Protein AF-N2AAS0-F1 (afdb_monomer_lite)

Organism: NCBI:txid1235802

Foldseek 3Di:
DVVVVVVVVVVVVVVVVQLVVLLVLLVLLVVLVVVCVVVPDDPVVSLVSLVVQLVVCVVVDVDQRDSVSSVLSVLSNVLLVVLADPVLSCCCPPVVDPVSVVVCVVPPSAQDGPLLSSVLSVDPDPVVSVVLRVCCNVVVDDSVRSVVCVVVPVVVVVVVVVVVVVVVVVVVVVVVPDD

Secondary structure (DSSP, 8-state):
-HHHHHHHHHHHHHHHHHHHHHHHHHHHHHHHHHHHHHTTT-HHHHHHHHHHHHHHHHHH-SSS--HHHHHHHHHHHHHHGGGS-HHHHHHHHTT--THHHHHHHHS-S--S-HHHHHHHTT---HHHHHHHHHHHHHTT--HHHHHHHHHTTHHHHHHHHHHHHHHHHHHHHHHS---

pLDDT: mean 83.21, std 13.21, range [41.19, 97.06]

Structure (mmCIF, N/CA/C/O backbone):
data_AF-N2AAS0-F1
#
_entry.id   AF-N2AAS0-F1
#
loop_
_atom_site.group_PDB
_atom_site.id
_atom_site.type_symbol
_atom_site.label_atom_id
_atom_site.label_alt_id
_atom_site.label_comp_id
_atom_site.label_asym_id
_atom_site.label_entity_id
_atom_site.label_seq_id
_atom_site.pdbx_PDB_ins_code
_atom_site.Cartn_x
_atom_site.Cartn_y
_atom_site.Cartn_z
_atom_site.occupancy
_atom_site.B_iso_or_equiv
_atom_site.auth_seq_id
_atom_site.auth_comp_id
_atom_site.auth_asym_id
_atom_site.auth_atom_id
_atom_site.pdbx_PDB_model_num
ATOM 1 N N . MET A 1 1 ? 31.624 -15.783 -3.028 1.00 86.06 1 MET A N 1
ATOM 2 C CA . MET A 1 1 ? 30.665 -16.619 -2.272 1.00 86.06 1 MET A CA 1
ATOM 3 C C . MET A 1 1 ? 30.030 -15.842 -1.117 1.00 86.06 1 MET A C 1
ATOM 5 O O . MET A 1 1 ? 28.835 -15.614 -1.185 1.00 86.06 1 MET A O 1
ATOM 9 N N . LEU A 1 2 ? 30.796 -15.328 -0.140 1.00 92.56 2 LEU A N 1
ATOM 10 C CA . LEU A 1 2 ? 30.246 -14.576 1.007 1.00 92.56 2 LEU A CA 1
ATOM 11 C C . LEU A 1 2 ? 29.433 -13.322 0.625 1.00 92.56 2 LEU A C 1
ATOM 13 O O . LEU A 1 2 ? 28.338 -13.143 1.137 1.00 92.56 2 LEU A O 1
ATOM 17 N N . ILE A 1 3 ? 29.922 -12.487 -0.304 1.00 92.69 3 ILE A N 1
ATOM 18 C CA . ILE A 1 3 ? 29.198 -11.275 -0.745 1.00 92.69 3 ILE A CA 1
ATOM 19 C C . ILE A 1 3 ? 27.824 -11.626 -1.330 1.00 92.69 3 ILE A C 1
ATOM 21 O O . ILE A 1 3 ? 26.844 -10.986 -0.983 1.00 92.69 3 ILE A O 1
ATOM 25 N N . ILE A 1 4 ? 27.747 -12.673 -2.158 1.00 92.44 4 ILE A N 1
ATOM 26 C CA . ILE A 1 4 ? 26.489 -13.129 -2.771 1.00 92.44 4 ILE A CA 1
ATOM 27 C C . ILE A 1 4 ? 25.496 -13.550 -1.683 1.00 92.44 4 ILE A C 1
ATOM 29 O O . ILE A 1 4 ? 24.356 -13.102 -1.695 1.00 92.44 4 ILE A O 1
ATOM 33 N N . VAL A 1 5 ? 25.950 -14.340 -0.704 1.00 92.31 5 VAL A N 1
ATOM 34 C CA . VAL A 1 5 ? 25.116 -14.769 0.429 1.00 92.31 5 VAL A CA 1
ATOM 35 C C . VAL A 1 5 ? 24.638 -13.568 1.250 1.00 92.31 5 VAL A C 1
ATOM 37 O O . VAL A 1 5 ? 23.459 -13.475 1.566 1.00 92.31 5 VAL A O 1
ATOM 40 N N . LEU A 1 6 ? 25.517 -12.611 1.564 1.00 93.69 6 LEU A N 1
ATOM 41 C CA . LEU A 1 6 ? 25.137 -11.413 2.322 1.00 93.69 6 LEU A CA 1
ATOM 42 C C . LEU A 1 6 ? 24.144 -10.526 1.559 1.00 93.69 6 LEU A C 1
ATOM 44 O O . LEU A 1 6 ? 23.224 -9.976 2.164 1.00 93.69 6 LEU A O 1
ATOM 48 N N . THR A 1 7 ? 24.314 -10.387 0.244 1.00 90.25 7 THR A N 1
ATOM 49 C CA . THR A 1 7 ? 23.365 -9.667 -0.611 1.00 90.25 7 THR A CA 1
ATOM 50 C C . THR A 1 7 ? 22.002 -10.352 -0.605 1.00 90.25 7 THR A C 1
ATOM 52 O O . THR A 1 7 ? 20.994 -9.670 -0.436 1.00 90.25 7 THR A O 1
ATOM 55 N N . GLU A 1 8 ? 21.968 -11.680 -0.707 1.00 89.81 8 GLU A N 1
ATOM 56 C CA . GLU A 1 8 ? 20.726 -12.453 -0.693 1.00 89.81 8 GLU A CA 1
ATOM 57 C C . GLU A 1 8 ? 19.986 -12.329 0.644 1.00 89.81 8 GLU A C 1
ATOM 59 O O . GLU A 1 8 ? 18.816 -11.953 0.682 1.00 89.81 8 GLU A O 1
ATOM 64 N N . LEU A 1 9 ? 20.689 -12.519 1.764 1.00 89.75 9 LEU A N 1
ATOM 65 C CA . LEU A 1 9 ? 20.107 -12.376 3.103 1.00 89.75 9 LEU A CA 1
ATOM 66 C C . LEU A 1 9 ? 19.547 -10.968 3.343 1.00 89.75 9 LEU A C 1
ATOM 68 O O . LEU A 1 9 ? 18.486 -10.798 3.952 1.00 89.75 9 LEU A O 1
ATOM 72 N N . ARG A 1 10 ? 20.235 -9.940 2.832 1.00 89.69 10 ARG A N 1
ATOM 73 C CA . ARG A 1 10 ? 19.757 -8.558 2.904 1.00 89.69 10 ARG A CA 1
ATOM 74 C C . ARG A 1 10 ? 18.488 -8.359 2.077 1.00 89.69 10 ARG A C 1
ATOM 76 O O . ARG A 1 10 ? 17.578 -7.681 2.549 1.00 89.69 10 ARG A O 1
ATOM 83 N N . ASN A 1 11 ? 18.414 -8.941 0.882 1.00 86.38 11 ASN A N 1
ATOM 84 C CA . ASN A 1 11 ? 17.233 -8.854 0.024 1.00 86.38 11 ASN A CA 1
ATOM 85 C C . ASN A 1 11 ? 16.019 -9.528 0.670 1.00 86.38 11 ASN A C 1
ATOM 87 O O . ASN A 1 11 ? 14.966 -8.897 0.759 1.00 86.38 11 ASN A O 1
ATOM 91 N N . ILE A 1 12 ? 16.189 -10.741 1.205 1.00 86.06 12 ILE A N 1
ATOM 92 C CA . ILE A 1 12 ? 15.140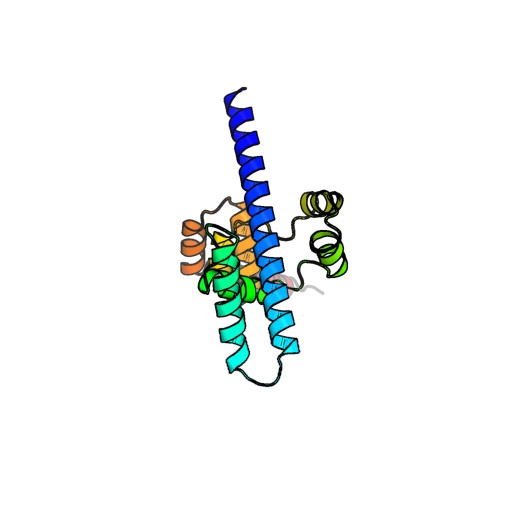 -11.469 1.937 1.00 86.06 12 ILE A CA 1
ATOM 93 C C . ILE A 1 12 ? 14.630 -10.630 3.113 1.00 86.06 12 ILE A C 1
ATOM 95 O O . ILE A 1 12 ? 13.427 -10.431 3.268 1.00 86.06 12 ILE A O 1
ATOM 99 N N . THR A 1 13 ? 15.543 -10.059 3.905 1.00 86.44 13 THR A N 1
ATOM 100 C CA . THR A 1 13 ? 15.177 -9.199 5.043 1.00 86.44 13 THR A CA 1
ATOM 101 C C . THR A 1 13 ? 14.343 -7.999 4.592 1.00 86.44 13 THR A C 1
ATOM 103 O O . THR A 1 13 ? 13.318 -7.683 5.194 1.00 86.44 13 THR A O 1
ATOM 106 N N . VAL A 1 14 ? 14.751 -7.330 3.510 1.00 86.56 14 VAL A N 1
ATOM 107 C CA . VAL A 1 14 ? 14.021 -6.179 2.961 1.00 86.56 14 VAL A CA 1
ATOM 108 C C . VAL A 1 14 ? 12.630 -6.584 2.465 1.00 86.56 14 VAL A C 1
ATOM 110 O O . VAL A 1 14 ? 11.668 -5.855 2.708 1.00 86.56 14 VAL A O 1
ATOM 113 N N . GLN A 1 15 ? 12.496 -7.729 1.796 1.00 84.31 15 GLN A N 1
ATOM 114 C CA . GLN A 1 15 ? 11.208 -8.232 1.309 1.00 84.31 15 GLN A CA 1
ATOM 115 C C . GLN A 1 15 ? 10.244 -8.541 2.457 1.00 84.31 15 GLN A C 1
ATOM 117 O O . GLN A 1 15 ? 9.107 -8.071 2.432 1.00 84.31 15 GLN A O 1
ATOM 122 N N . GLN A 1 16 ? 10.716 -9.237 3.492 1.00 83.88 16 GLN A N 1
ATOM 123 C CA . GLN A 1 16 ? 9.914 -9.576 4.670 1.00 83.88 16 GLN A CA 1
ATOM 124 C C . GLN A 1 16 ? 9.432 -8.321 5.409 1.00 83.88 16 GLN A C 1
ATOM 126 O O . GLN A 1 16 ? 8.247 -8.179 5.711 1.00 83.88 16 GLN A O 1
ATOM 131 N N . VAL A 1 17 ? 10.323 -7.346 5.617 1.00 86.44 17 VAL A N 1
ATOM 132 C CA . VAL A 1 17 ? 9.956 -6.060 6.232 1.00 86.44 17 VAL A CA 1
ATOM 133 C C . VAL A 1 17 ? 8.911 -5.320 5.392 1.00 86.44 17 VAL A C 1
ATOM 135 O O . VAL A 1 17 ? 7.928 -4.822 5.943 1.00 86.44 17 VAL A O 1
ATOM 138 N N . ASN A 1 18 ? 9.084 -5.271 4.067 1.00 88.62 18 ASN A N 1
ATOM 139 C CA . ASN A 1 18 ? 8.118 -4.632 3.171 1.00 88.62 18 ASN A CA 1
ATOM 140 C C . ASN A 1 18 ? 6.746 -5.315 3.237 1.00 88.62 18 ASN A C 1
ATOM 142 O O . ASN A 1 18 ? 5.727 -4.631 3.311 1.00 88.62 18 ASN A O 1
ATOM 146 N N . MET A 1 19 ? 6.711 -6.646 3.237 1.00 87.12 19 MET A N 1
ATOM 147 C CA . MET A 1 19 ? 5.474 -7.416 3.315 1.00 87.12 19 MET A CA 1
ATOM 148 C C . MET A 1 19 ? 4.735 -7.161 4.632 1.00 87.12 19 MET A C 1
ATOM 150 O O . MET A 1 19 ? 3.555 -6.807 4.614 1.00 87.12 19 MET A O 1
ATOM 154 N N . ILE A 1 20 ? 5.430 -7.253 5.770 1.00 86.56 20 ILE A N 1
ATOM 155 C CA . ILE A 1 20 ? 4.855 -6.962 7.092 1.00 86.56 20 ILE A CA 1
ATOM 156 C C . ILE A 1 20 ? 4.313 -5.531 7.137 1.00 86.56 20 ILE A C 1
ATOM 158 O O . ILE A 1 20 ? 3.214 -5.294 7.644 1.00 86.56 20 ILE A O 1
ATOM 162 N N . GLN A 1 21 ? 5.044 -4.573 6.566 1.00 88.75 21 GLN A N 1
ATOM 163 C CA . GLN A 1 21 ? 4.605 -3.184 6.491 1.00 88.75 21 GLN A CA 1
ATOM 164 C C . GLN A 1 21 ? 3.302 -3.036 5.688 1.00 88.75 21 GLN A C 1
ATOM 166 O O . GLN A 1 21 ? 2.389 -2.332 6.123 1.00 88.75 21 GLN A O 1
ATOM 171 N N . LEU A 1 22 ? 3.185 -3.710 4.544 1.00 92.50 22 LEU A N 1
ATOM 172 C CA . LEU A 1 22 ? 1.990 -3.666 3.696 1.00 92.50 22 LEU A CA 1
ATOM 173 C C . LEU A 1 22 ? 0.780 -4.295 4.381 1.00 92.50 22 LEU A C 1
ATOM 175 O O . LEU A 1 22 ? -0.291 -3.689 4.398 1.00 92.50 22 LEU A O 1
ATOM 179 N N . LEU A 1 23 ? 0.963 -5.458 5.007 1.00 89.88 23 LEU A N 1
ATOM 180 C CA . LEU A 1 23 ? -0.083 -6.121 5.787 1.00 89.88 23 LEU A CA 1
ATOM 181 C C . LEU A 1 23 ? -0.527 -5.262 6.976 1.00 89.88 23 LEU A C 1
ATOM 183 O O . LEU A 1 23 ? -1.720 -5.157 7.250 1.00 89.88 23 LEU A O 1
ATOM 187 N N . THR A 1 24 ? 0.412 -4.578 7.635 1.00 89.19 24 THR A N 1
ATOM 188 C CA . THR A 1 24 ? 0.110 -3.643 8.727 1.00 89.19 24 THR A CA 1
ATOM 189 C C . THR A 1 24 ? -0.771 -2.494 8.240 1.00 89.19 24 THR A C 1
ATOM 191 O O . THR A 1 24 ? -1.815 -2.219 8.833 1.00 89.19 24 THR A O 1
ATOM 194 N N . TYR A 1 25 ? -0.403 -1.832 7.138 1.00 92.69 25 TYR A N 1
ATOM 195 C CA . TYR A 1 25 ? -1.219 -0.745 6.589 1.00 92.69 25 TYR A CA 1
ATOM 196 C C . TYR A 1 25 ? -2.570 -1.230 6.060 1.00 92.69 25 TYR A C 1
ATOM 198 O O . TYR A 1 25 ? -3.565 -0.523 6.220 1.00 92.69 25 TYR A O 1
ATOM 206 N N . TYR A 1 26 ? -2.636 -2.434 5.492 1.00 93.69 26 TYR A N 1
ATOM 207 C CA . TYR A 1 26 ? -3.895 -3.058 5.095 1.00 93.69 26 TYR A CA 1
ATOM 208 C C . TYR A 1 26 ? -4.822 -3.273 6.299 1.00 93.69 26 TYR A C 1
ATOM 210 O O . TYR A 1 26 ? -5.973 -2.836 6.278 1.00 93.69 26 TYR A O 1
ATOM 218 N N . ALA A 1 27 ? -4.303 -3.863 7.381 1.00 91.00 27 ALA A N 1
ATOM 219 C CA . ALA A 1 27 ? -5.053 -4.129 8.606 1.00 91.00 27 ALA A CA 1
ATOM 220 C C . ALA A 1 27 ? -5.568 -2.847 9.272 1.00 91.00 27 ALA A C 1
ATOM 222 O O . ALA A 1 27 ? -6.736 -2.760 9.652 1.00 91.00 27 ALA A O 1
ATOM 223 N N . ILE A 1 28 ? -4.715 -1.825 9.362 1.00 90.88 28 ILE A N 1
ATOM 224 C CA . ILE A 1 28 ? -5.093 -0.508 9.885 1.00 90.88 28 ILE A CA 1
ATOM 225 C C . ILE A 1 28 ? -6.187 0.115 9.019 1.00 90.88 28 ILE A C 1
ATOM 227 O O . ILE A 1 28 ? -7.166 0.645 9.542 1.00 90.88 28 ILE A O 1
ATOM 231 N N . GLY A 1 29 ? -6.041 0.048 7.695 1.00 93.25 29 GLY A N 1
ATOM 232 C CA . GLY A 1 29 ? -7.037 0.559 6.764 1.00 93.25 29 GLY A CA 1
ATOM 233 C C . GLY A 1 29 ? -8.397 -0.115 6.935 1.00 93.25 29 GLY A C 1
ATOM 234 O O . GLY A 1 29 ? -9.402 0.594 7.019 1.00 93.25 29 GLY A O 1
ATOM 235 N N . LYS A 1 30 ? -8.419 -1.449 7.067 1.00 92.56 30 LYS A N 1
ATOM 236 C CA . LYS A 1 30 ? -9.632 -2.232 7.350 1.00 92.56 30 LYS A CA 1
ATOM 237 C C . LYS A 1 30 ? -10.305 -1.757 8.633 1.00 92.56 30 LYS A C 1
ATOM 239 O O . LYS A 1 30 ? -11.462 -1.344 8.595 1.00 92.56 30 LYS A O 1
ATOM 244 N N . TRP A 1 31 ? -9.552 -1.706 9.732 1.00 90.19 31 TRP A N 1
ATOM 245 C CA . TRP A 1 31 ? -10.060 -1.259 11.031 1.00 90.19 31 TRP A CA 1
ATOM 246 C C . TRP A 1 31 ? -10.663 0.151 10.969 1.00 90.19 31 TRP A C 1
ATOM 248 O O . TRP A 1 31 ? -11.760 0.382 11.476 1.00 90.19 31 TRP A O 1
ATOM 258 N N . ILE A 1 32 ? -9.989 1.098 10.301 1.00 90.12 32 ILE A N 1
ATOM 259 C CA . ILE A 1 32 ? -10.496 2.471 10.146 1.00 90.12 32 ILE A CA 1
ATOM 260 C C . ILE A 1 32 ? -11.841 2.469 9.410 1.00 90.12 32 ILE A C 1
ATOM 262 O O . ILE A 1 32 ? -12.760 3.173 9.828 1.00 90.12 32 ILE A O 1
ATOM 266 N N . VAL A 1 33 ? -11.959 1.713 8.316 1.00 90.88 33 VAL A N 1
ATOM 267 C CA . VAL A 1 33 ? -13.192 1.654 7.517 1.00 90.88 33 VAL A CA 1
ATOM 268 C C . VAL A 1 33 ? -14.337 1.039 8.316 1.00 90.88 33 VAL A C 1
ATOM 270 O O . VAL A 1 33 ? -15.420 1.620 8.349 1.00 90.88 33 VAL A O 1
ATOM 273 N N . GLU A 1 34 ? -14.095 -0.059 9.026 1.00 88.31 34 GLU A N 1
ATOM 274 C CA . GLU A 1 34 ? -15.109 -0.724 9.853 1.00 88.31 34 GLU A CA 1
ATOM 275 C C . GLU A 1 34 ? -15.610 0.169 10.993 1.00 88.31 34 GLU A C 1
ATOM 277 O O . GLU A 1 34 ? -16.814 0.278 11.231 1.00 88.31 34 GLU A O 1
ATOM 282 N N . VAL A 1 35 ? -14.701 0.858 11.689 1.00 86.25 35 VAL A N 1
ATOM 283 C CA . VAL A 1 35 ? -15.057 1.793 12.769 1.00 86.25 35 VAL A CA 1
ATOM 284 C C . VAL A 1 35 ? -15.864 2.972 12.226 1.00 86.25 35 VAL A C 1
ATOM 286 O O . VAL A 1 35 ? -16.808 3.426 12.873 1.00 86.25 35 VAL A O 1
ATOM 289 N N . GLN A 1 36 ? -15.522 3.469 11.034 1.00 85.81 36 GLN A N 1
ATOM 290 C CA . GLN A 1 36 ? -16.262 4.548 10.378 1.00 85.81 36 GLN A CA 1
ATOM 291 C C . GLN A 1 36 ? -17.670 4.113 9.952 1.00 85.81 36 GLN A C 1
ATOM 293 O O . GLN A 1 36 ? -18.607 4.883 10.154 1.00 85.81 36 GLN A O 1
ATOM 298 N N . GLN A 1 37 ? -17.826 2.899 9.418 1.00 81.50 37 GLN A N 1
ATOM 299 C CA . GLN A 1 37 ? -19.122 2.336 9.018 1.00 81.50 37 GLN A CA 1
ATOM 300 C C . GLN A 1 37 ? -20.041 2.098 10.222 1.00 81.50 37 GLN A C 1
ATOM 302 O O . GLN A 1 37 ? -21.206 2.469 10.193 1.00 81.50 37 GLN A O 1
ATOM 307 N N . ARG A 1 38 ? -19.518 1.587 11.344 1.00 75.69 38 ARG A N 1
ATOM 308 C CA . ARG A 1 38 ? -20.304 1.432 12.586 1.00 75.69 38 ARG A CA 1
ATOM 309 C C . ARG A 1 38 ? -20.764 2.769 13.187 1.00 75.69 38 ARG A C 1
ATOM 311 O O . ARG A 1 38 ? -21.711 2.800 13.964 1.00 75.69 38 ARG A O 1
ATOM 318 N N . GLY A 1 39 ? -20.093 3.872 12.848 1.00 67.12 39 GLY A N 1
ATOM 319 C CA . GLY A 1 39 ? -20.399 5.232 13.309 1.00 67.12 39 GLY A CA 1
ATOM 320 C C . GLY A 1 39 ? -21.284 6.052 12.360 1.00 67.12 39 GLY A C 1
ATOM 321 O O . GLY A 1 39 ? -21.260 7.281 12.449 1.00 67.12 39 GLY A O 1
ATOM 322 N N . GLU A 1 40 ? -22.022 5.391 11.462 1.00 52.28 40 GLU A N 1
ATOM 323 C CA . GLU A 1 40 ? -22.636 5.841 10.193 1.00 52.28 40 GLU A CA 1
ATOM 324 C C . GLU A 1 40 ? -23.441 7.163 10.142 1.00 52.28 40 GLU A C 1
ATOM 326 O O . GLU A 1 40 ? -23.912 7.547 9.077 1.00 52.28 40 GLU A O 1
ATOM 331 N N . SER A 1 41 ? -23.594 7.933 11.223 1.00 50.84 41 SER A N 1
ATOM 332 C CA . SER A 1 41 ? -24.511 9.084 11.235 1.00 50.84 41 SER A CA 1
ATOM 333 C C . SER A 1 41 ? -23.870 10.470 11.047 1.00 50.84 41 SER A C 1
ATOM 335 O O . SER A 1 41 ? -24.597 11.441 10.839 1.00 50.84 41 SER A O 1
ATOM 337 N N . ARG A 1 42 ? -22.537 10.654 11.108 1.00 52.34 42 ARG A N 1
ATOM 338 C CA . ARG A 1 42 ? -21.931 12.002 10.939 1.00 52.34 42 ARG A CA 1
ATOM 339 C C . ARG A 1 42 ? -20.548 11.958 10.288 1.00 52.34 42 ARG A C 1
ATOM 341 O O . ARG A 1 42 ? -19.599 11.467 10.890 1.00 52.34 42 ARG A O 1
ATOM 348 N N . ALA A 1 43 ? -20.382 12.630 9.143 1.00 52.12 43 ALA A N 1
ATOM 349 C CA . ALA A 1 43 ? -19.088 12.879 8.479 1.00 52.12 43 ALA A CA 1
ATOM 350 C C . ALA A 1 43 ? -18.001 13.480 9.408 1.00 52.12 43 ALA A C 1
ATOM 352 O O . ALA A 1 43 ? -16.805 13.371 9.146 1.00 52.12 43 ALA A O 1
ATOM 353 N N . ARG A 1 44 ? -18.410 14.056 10.548 1.00 52.88 44 ARG A N 1
ATOM 354 C CA . ARG A 1 44 ? -17.539 14.555 11.622 1.00 52.88 44 ARG A CA 1
ATOM 355 C C . ARG A 1 44 ? -16.766 13.451 12.363 1.00 52.88 44 ARG A C 1
ATOM 357 O O . ARG A 1 44 ? -15.746 13.752 12.974 1.00 52.88 44 ARG A O 1
ATOM 364 N N . TYR A 1 45 ? -17.230 12.200 12.328 1.00 61.12 45 TYR A N 1
ATOM 365 C CA . TYR A 1 45 ? -16.601 11.087 13.045 1.00 61.12 45 TYR A CA 1
ATOM 366 C C . TYR A 1 45 ? -15.393 10.523 12.287 1.00 61.12 45 TYR A C 1
ATOM 368 O O . TYR A 1 45 ? -14.391 10.188 12.905 1.00 61.12 45 TYR A O 1
ATOM 376 N N . GLY A 1 46 ? -15.419 10.506 10.949 1.00 62.19 46 GLY A N 1
ATOM 377 C CA . GLY A 1 46 ? -14.334 9.929 10.147 1.00 62.19 46 GLY A CA 1
ATOM 378 C C . GLY A 1 46 ? -12.980 10.623 10.330 1.00 62.19 46 GLY A C 1
ATOM 379 O O . GLY A 1 46 ? -11.962 9.948 10.498 1.00 62.19 46 GLY A O 1
ATOM 380 N N . SER A 1 47 ? -12.971 11.959 10.373 1.00 65.94 47 SER A N 1
ATOM 381 C CA . SER A 1 47 ? -11.768 12.749 10.672 1.00 65.94 47 SER A CA 1
ATOM 382 C C . SER A 1 47 ? -11.336 12.623 12.136 1.00 65.94 47 SER A C 1
ATOM 384 O O . SER A 1 47 ? -10.141 12.595 12.421 1.00 65.94 47 SER A O 1
ATOM 386 N N . GLN A 1 48 ? -12.286 12.469 13.064 1.00 81.12 48 GLN A N 1
ATOM 387 C CA . GLN A 1 48 ? -11.984 12.235 14.477 1.00 81.12 48 GLN A CA 1
ATOM 388 C C . GLN A 1 48 ? -11.389 10.847 14.737 1.00 81.12 48 GLN A C 1
ATOM 390 O O . GLN A 1 48 ? -10.488 10.749 15.562 1.00 81.12 48 GLN A O 1
ATOM 395 N N . VAL A 1 49 ? -11.835 9.795 14.040 1.00 84.88 49 VAL A N 1
ATOM 396 C CA . VAL A 1 49 ? -11.294 8.429 14.183 1.00 84.88 49 VAL A CA 1
ATOM 397 C C . VAL A 1 49 ? -9.815 8.401 13.815 1.00 84.88 49 VAL A C 1
ATOM 399 O O . VAL A 1 49 ? -9.004 7.918 14.597 1.00 84.88 49 VAL A O 1
ATOM 402 N N . ILE A 1 50 ? -9.449 8.977 12.667 1.00 86.56 50 ILE A N 1
ATOM 403 C CA . ILE A 1 50 ? -8.049 9.025 12.223 1.00 86.56 50 ILE A CA 1
ATOM 404 C C . ILE A 1 50 ? -7.195 9.845 13.193 1.00 86.56 50 ILE A C 1
ATOM 406 O O . ILE A 1 50 ? -6.101 9.416 13.556 1.00 86.56 50 ILE A O 1
ATOM 410 N N . LYS A 1 51 ? -7.699 11.000 13.641 1.00 87.38 51 LYS A N 1
ATOM 411 C CA . LYS A 1 51 ? -6.984 11.850 14.595 1.00 87.38 51 LYS A CA 1
ATOM 412 C C . LYS A 1 51 ? -6.737 11.134 15.926 1.00 87.38 51 LYS A C 1
ATOM 414 O O . LYS A 1 51 ? -5.594 11.068 16.368 1.00 87.38 51 LYS A O 1
ATOM 419 N N . ARG A 1 52 ? -7.780 10.545 16.524 1.00 86.56 52 ARG A N 1
ATOM 420 C CA . ARG A 1 52 ? -7.675 9.784 17.781 1.00 86.56 52 ARG A CA 1
ATOM 421 C C . ARG A 1 52 ? -6.736 8.591 17.635 1.00 86.56 52 ARG A C 1
ATOM 423 O O . ARG A 1 52 ? -5.851 8.429 18.464 1.00 86.56 52 ARG A O 1
ATOM 430 N N . LEU A 1 53 ? -6.862 7.823 16.550 1.00 86.56 53 LEU A N 1
ATOM 431 C CA . LEU A 1 53 ? -5.978 6.687 16.285 1.00 86.56 53 LEU A CA 1
ATOM 432 C C . LEU A 1 53 ? -4.514 7.132 16.157 1.00 86.56 53 LEU A C 1
ATOM 434 O O . LEU A 1 53 ? -3.632 6.497 16.725 1.00 86.56 53 LEU A O 1
ATOM 438 N N . SER A 1 54 ? -4.240 8.242 15.464 1.00 88.19 54 SER A N 1
ATOM 439 C CA . SER A 1 54 ? -2.888 8.814 15.384 1.00 88.19 54 SER A CA 1
ATOM 440 C C . SER A 1 54 ? -2.369 9.215 16.769 1.00 88.19 54 SER A C 1
ATOM 442 O O . SER A 1 54 ? -1.211 8.961 17.089 1.00 88.19 54 SER A O 1
ATOM 444 N N . GLU A 1 55 ? -3.191 9.862 17.598 1.00 87.25 55 GLU A N 1
ATOM 445 C CA . GLU A 1 55 ? -2.817 10.249 18.966 1.00 87.25 55 GLU A CA 1
ATOM 446 C C . GLU A 1 55 ? -2.542 9.030 19.862 1.00 87.25 55 GLU A C 1
ATOM 448 O O . GLU A 1 55 ? -1.574 9.042 20.620 1.00 87.25 55 GLU A O 1
ATOM 453 N N . GLU A 1 56 ? -3.342 7.969 19.759 1.00 85.62 56 GLU A N 1
ATOM 454 C CA . GLU A 1 56 ? -3.146 6.711 20.490 1.00 85.62 56 GLU A CA 1
ATOM 455 C C . GLU A 1 56 ? -1.899 5.960 20.018 1.00 85.62 56 GLU A C 1
ATOM 457 O O . GLU A 1 56 ? -1.076 5.543 20.832 1.00 85.62 56 GLU A O 1
ATOM 462 N N . MET A 1 57 ? -1.705 5.836 18.705 1.00 84.81 57 MET A N 1
ATOM 463 C CA . MET A 1 57 ? -0.536 5.160 18.148 1.00 84.81 57 MET A CA 1
ATOM 464 C C . MET A 1 57 ? 0.757 5.894 18.488 1.00 84.81 57 MET A C 1
ATOM 466 O O . MET A 1 57 ? 1.734 5.241 18.823 1.00 84.81 57 MET A O 1
ATOM 470 N N . LYS A 1 58 ? 0.768 7.232 18.500 1.00 84.00 58 LYS A N 1
ATOM 471 C CA . LYS A 1 58 ? 1.938 8.016 18.934 1.00 84.00 58 LYS A CA 1
ATOM 472 C C . LYS A 1 58 ? 2.316 7.805 20.403 1.00 84.00 58 LYS A C 1
ATOM 474 O O . LYS A 1 58 ? 3.460 8.062 20.759 1.00 84.00 58 LYS A O 1
ATOM 479 N N . LYS A 1 59 ? 1.380 7.379 21.261 1.00 83.69 59 LYS A N 1
ATOM 480 C CA . LYS A 1 59 ? 1.673 7.055 22.670 1.00 83.69 59 LYS A CA 1
ATOM 481 C C . LYS A 1 59 ? 2.327 5.684 22.820 1.00 83.69 59 LYS A C 1
ATOM 483 O O . LYS A 1 59 ? 3.175 5.517 23.685 1.00 83.69 59 LYS A O 1
ATOM 488 N N . ASN A 1 60 ? 1.922 4.727 21.987 1.00 81.56 60 ASN A N 1
ATOM 489 C CA . ASN A 1 60 ? 2.350 3.329 22.087 1.00 81.56 60 ASN A CA 1
ATOM 490 C C . ASN A 1 60 ? 3.490 2.968 21.117 1.00 81.56 60 ASN A C 1
ATOM 492 O O . ASN A 1 60 ? 4.139 1.942 21.295 1.00 81.56 60 ASN A O 1
ATOM 496 N N . PHE A 1 61 ? 3.731 3.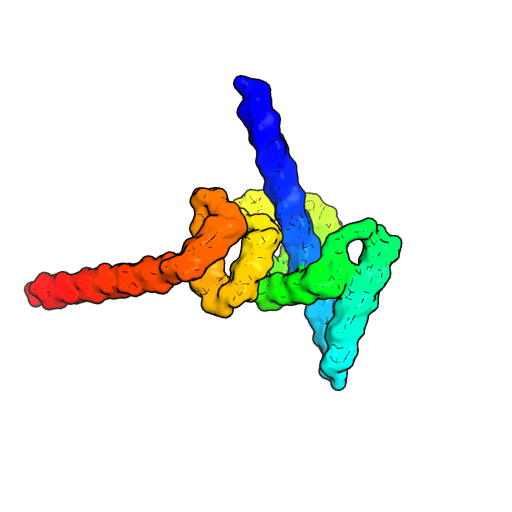793 20.095 1.00 78.06 61 PHE A N 1
ATOM 497 C CA . PHE A 1 61 ? 4.718 3.566 19.044 1.00 78.06 61 PHE A CA 1
ATOM 498 C C . PHE A 1 61 ? 5.478 4.852 18.723 1.00 78.06 61 PHE A C 1
ATOM 500 O O . PHE A 1 61 ? 4.900 5.930 18.591 1.00 78.06 61 PHE A O 1
ATOM 507 N N . GLU A 1 62 ? 6.789 4.726 18.528 1.00 62.59 62 GLU A N 1
ATOM 508 C CA . GLU A 1 62 ? 7.675 5.882 18.391 1.00 62.59 62 GLU A CA 1
ATOM 509 C C . GLU A 1 62 ? 7.489 6.641 17.063 1.00 62.59 62 GLU A C 1
ATOM 511 O O . GLU A 1 62 ? 7.649 7.863 17.029 1.00 62.59 62 GLU A O 1
ATOM 516 N N . ARG A 1 63 ? 7.187 5.952 15.945 1.00 71.62 63 ARG A N 1
ATOM 517 C CA . ARG A 1 63 ? 7.131 6.540 14.585 1.00 71.62 63 ARG A CA 1
ATOM 518 C C . ARG A 1 63 ? 6.187 5.779 13.643 1.00 71.62 63 ARG A C 1
ATOM 520 O O . ARG A 1 63 ? 5.872 4.621 13.871 1.00 71.62 63 ARG A O 1
ATOM 527 N N . GLY A 1 64 ? 5.780 6.428 12.544 1.00 72.12 64 GLY A N 1
ATOM 528 C CA . GLY A 1 64 ? 5.120 5.777 11.395 1.00 72.12 64 GLY A CA 1
ATOM 529 C C . GLY A 1 64 ? 3.600 5.961 11.278 1.00 72.12 64 GLY A C 1
ATOM 530 O O . GLY A 1 64 ? 3.045 5.713 10.206 1.00 72.12 64 GLY A O 1
ATOM 531 N N . PHE A 1 65 ? 2.945 6.479 12.321 1.00 82.81 65 PHE A N 1
ATOM 532 C CA . PHE A 1 65 ? 1.480 6.558 12.431 1.00 82.81 65 PHE A CA 1
ATOM 533 C C . PHE A 1 65 ? 0.959 8.001 12.521 1.00 82.81 65 PHE A C 1
ATOM 535 O O . PHE A 1 65 ? 0.237 8.373 13.443 1.00 82.81 65 PHE A O 1
ATOM 542 N N . SER A 1 66 ? 1.359 8.854 11.574 1.00 88.12 66 SER A N 1
ATOM 543 C CA . SER A 1 66 ? 0.739 10.176 11.420 1.00 88.12 66 SER A CA 1
ATOM 544 C C . SER A 1 66 ? -0.677 10.050 10.850 1.00 88.12 66 SER A C 1
ATOM 546 O O . SER A 1 66 ? -1.016 9.048 10.220 1.00 88.12 66 SER A O 1
ATOM 548 N N . GLU A 1 67 ? -1.496 11.094 11.001 1.00 90.00 67 GLU A N 1
ATOM 549 C CA . GLU A 1 67 ? -2.822 11.143 10.372 1.00 90.00 67 GLU A CA 1
ATOM 550 C C . GLU A 1 67 ? -2.764 10.869 8.862 1.00 90.00 67 GLU A C 1
ATOM 552 O O . GLU A 1 67 ? -3.631 10.183 8.328 1.00 90.00 67 GLU A O 1
ATOM 557 N N . ASP A 1 68 ? -1.730 11.351 8.171 1.00 90.56 68 ASP A N 1
ATOM 558 C CA . ASP A 1 68 ? -1.576 11.127 6.734 1.00 90.56 68 ASP A CA 1
ATOM 559 C C . ASP A 1 68 ? -1.201 9.679 6.408 1.00 90.56 68 ASP A C 1
ATOM 561 O O . ASP A 1 68 ? -1.755 9.108 5.467 1.00 90.56 68 ASP A O 1
ATOM 565 N N . SER A 1 69 ? -0.347 9.035 7.215 1.00 91.06 69 SER A N 1
ATOM 566 C CA . SER A 1 69 ? -0.098 7.592 7.097 1.00 91.06 69 SER A CA 1
ATOM 567 C C . SER A 1 69 ? -1.388 6.787 7.264 1.00 91.06 69 SER A C 1
ATOM 569 O O . SER A 1 69 ? -1.628 5.853 6.505 1.00 91.06 69 SER A O 1
ATOM 571 N N . LEU A 1 70 ? -2.252 7.171 8.207 1.00 91.94 70 LEU A N 1
ATOM 572 C CA . LEU A 1 70 ? -3.534 6.504 8.454 1.00 91.94 70 LEU A CA 1
ATOM 573 C C . LEU A 1 70 ? -4.560 6.761 7.342 1.00 91.94 70 LEU A C 1
ATOM 575 O O . LEU A 1 70 ? -5.289 5.849 6.952 1.00 91.94 70 LEU A O 1
ATOM 579 N N . LYS A 1 71 ? -4.597 7.972 6.770 1.00 93.06 71 LYS A N 1
ATOM 580 C CA . LYS A 1 71 ? -5.390 8.261 5.561 1.00 93.06 71 LYS A CA 1
ATOM 581 C C . LYS A 1 71 ? -4.922 7.407 4.383 1.00 93.06 71 LYS A C 1
ATOM 583 O O . LYS A 1 71 ? -5.760 6.859 3.668 1.00 93.06 71 LYS A O 1
ATOM 588 N N . ASN A 1 72 ? -3.607 7.259 4.207 1.00 94.88 72 ASN A N 1
ATOM 589 C CA . ASN A 1 72 ? -3.031 6.395 3.178 1.00 94.88 72 ASN A CA 1
ATOM 590 C C . ASN A 1 72 ? -3.366 4.922 3.431 1.00 94.88 72 ASN A C 1
ATOM 592 O O . ASN A 1 72 ? -3.751 4.242 2.491 1.00 94.88 72 ASN A O 1
ATOM 596 N N . ALA A 1 73 ? -3.300 4.447 4.677 1.00 94.81 73 ALA A N 1
ATOM 597 C CA . ALA A 1 73 ? -3.700 3.092 5.058 1.00 94.81 73 ALA A CA 1
ATOM 598 C C . ALA A 1 73 ? -5.179 2.822 4.732 1.00 94.81 73 ALA A C 1
ATOM 600 O O . ALA A 1 73 ? -5.511 1.835 4.080 1.00 94.81 73 ALA A O 1
ATOM 601 N N . ARG A 1 74 ? -6.073 3.753 5.093 1.00 94.88 74 ARG A N 1
ATOM 602 C CA . ARG A 1 74 ? -7.497 3.694 4.730 1.00 94.88 74 ARG A CA 1
ATOM 603 C C . ARG A 1 74 ? -7.690 3.629 3.215 1.00 94.88 74 ARG A C 1
ATOM 605 O O . ARG A 1 74 ? -8.454 2.797 2.734 1.00 94.88 74 ARG A O 1
ATOM 612 N N . LYS A 1 75 ? -7.015 4.505 2.462 1.00 95.44 75 LYS A N 1
ATOM 613 C CA . LYS A 1 75 ? -7.080 4.506 0.993 1.00 95.44 75 LYS A CA 1
ATOM 614 C C . LYS A 1 75 ? -6.569 3.183 0.422 1.00 95.44 75 LYS A C 1
ATOM 616 O O . LYS A 1 75 ? -7.207 2.636 -0.468 1.00 95.44 75 LYS A O 1
ATOM 621 N N . PHE A 1 76 ? -5.473 2.664 0.962 1.00 96.88 76 PHE A N 1
ATOM 622 C CA . PHE A 1 76 ? -4.857 1.410 0.547 1.00 96.88 76 PHE A CA 1
ATOM 623 C C . PHE A 1 76 ? -5.812 0.236 0.702 1.00 96.88 76 PHE A C 1
ATOM 625 O O . PHE A 1 76 ? -6.077 -0.451 -0.280 1.00 96.88 76 PHE A O 1
ATOM 632 N N . TYR A 1 77 ? -6.416 0.080 1.881 1.00 95.88 77 TYR A N 1
ATOM 633 C CA . TYR A 1 77 ? -7.428 -0.949 2.096 1.00 95.88 77 TYR A CA 1
ATOM 634 C C . TYR A 1 77 ? -8.601 -0.802 1.123 1.00 95.88 77 TYR A C 1
ATOM 636 O O . TYR A 1 77 ? -8.921 -1.745 0.418 1.00 95.88 77 TYR A O 1
ATOM 644 N N . MET A 1 78 ? -9.185 0.392 0.987 1.00 94.69 78 MET A N 1
ATOM 645 C CA . MET A 1 78 ? -10.310 0.601 0.062 1.00 94.69 78 MET A CA 1
ATOM 646 C C . MET A 1 78 ? -9.964 0.303 -1.404 1.00 94.69 78 MET A C 1
ATOM 648 O O . MET A 1 78 ? -10.845 -0.089 -2.161 1.00 94.69 78 MET A O 1
ATOM 652 N N . THR A 1 79 ? -8.703 0.502 -1.794 1.00 95.94 79 THR A N 1
ATOM 653 C CA . THR A 1 79 ? -8.211 0.282 -3.163 1.00 95.94 79 THR A CA 1
ATOM 654 C C . THR A 1 79 ? -7.942 -1.197 -3.451 1.00 95.94 79 THR A C 1
ATOM 656 O O . THR A 1 79 ? -8.072 -1.620 -4.593 1.00 95.94 79 THR A O 1
ATOM 659 N N . TYR A 1 80 ? -7.555 -1.978 -2.437 1.00 95.50 80 TYR A N 1
ATOM 660 C CA . TYR A 1 80 ? -7.073 -3.355 -2.598 1.00 95.50 80 TYR A CA 1
ATOM 661 C C . TYR A 1 80 ? -7.816 -4.379 -1.727 1.00 95.50 80 TYR A C 1
ATOM 663 O O . TYR A 1 80 ? -7.309 -5.479 -1.520 1.00 95.50 80 TYR A O 1
ATOM 671 N N . LYS A 1 81 ? -8.999 -4.033 -1.207 1.00 93.25 81 LYS A N 1
ATOM 672 C CA . LYS A 1 81 ? -9.800 -4.859 -0.281 1.00 93.25 81 LYS A CA 1
ATOM 673 C C . LYS A 1 81 ? -10.103 -6.268 -0.810 1.00 93.25 81 LYS A C 1
ATOM 675 O O . LYS A 1 81 ? -10.294 -7.184 -0.023 1.00 93.25 81 LYS A O 1
ATOM 680 N N . ASP A 1 82 ? -10.119 -6.431 -2.131 1.00 92.00 82 ASP A N 1
ATOM 681 C CA . ASP A 1 82 ? -10.464 -7.687 -2.799 1.00 92.00 82 ASP A CA 1
ATOM 682 C C . ASP A 1 82 ? -9.235 -8.602 -3.005 1.00 92.00 82 ASP A C 1
ATOM 684 O O . ASP A 1 82 ? -9.344 -9.673 -3.594 1.00 92.00 82 ASP A O 1
ATOM 688 N N . ARG A 1 83 ? -8.042 -8.199 -2.531 1.00 89.75 83 ARG A N 1
ATOM 689 C CA . ARG A 1 83 ? -6.794 -8.972 -2.691 1.00 89.75 83 ARG A CA 1
ATOM 690 C C . ARG A 1 83 ? -6.527 -9.997 -1.600 1.00 89.75 83 ARG A C 1
ATOM 692 O O . ARG A 1 83 ? -5.714 -10.895 -1.811 1.00 89.75 83 ARG A O 1
ATOM 699 N N . ILE A 1 84 ? -7.131 -9.831 -0.427 1.00 88.38 84 ILE A N 1
ATOM 700 C CA . ILE A 1 84 ? -6.951 -10.741 0.704 1.00 88.38 84 ILE A CA 1
ATOM 701 C C . ILE A 1 84 ? -8.330 -11.178 1.171 1.00 88.38 84 ILE A C 1
ATOM 703 O O . ILE A 1 84 ? -9.098 -10.356 1.674 1.00 88.38 84 ILE A O 1
ATOM 707 N N . ASP A 1 85 ? -8.603 -12.476 1.050 1.00 86.00 85 ASP A N 1
ATOM 708 C CA . ASP A 1 85 ? -9.824 -13.082 1.568 1.00 86.00 85 ASP A CA 1
ATOM 709 C C . ASP A 1 85 ? -9.979 -12.816 3.068 1.00 86.00 85 ASP A C 1
ATOM 711 O O . ASP A 1 85 ? -9.031 -12.915 3.853 1.00 86.00 85 ASP A O 1
ATOM 715 N N . GLU A 1 86 ? -11.206 -12.523 3.493 1.00 82.62 86 GLU A N 1
ATOM 716 C CA . GLU A 1 86 ? -11.499 -12.181 4.885 1.00 82.62 86 GLU A CA 1
ATOM 717 C C . GLU A 1 86 ? -11.119 -13.300 5.867 1.00 82.62 86 GLU A C 1
ATOM 719 O O . GLU A 1 86 ? -10.599 -13.031 6.951 1.00 82.62 86 GLU A O 1
ATOM 724 N N . THR A 1 87 ? -11.304 -14.559 5.473 1.00 82.12 87 THR A N 1
ATOM 725 C CA . THR A 1 87 ? -10.919 -15.730 6.275 1.00 82.12 87 THR A CA 1
ATOM 726 C C . THR A 1 87 ? -9.405 -15.809 6.483 1.00 82.12 87 THR A C 1
ATOM 728 O O . THR A 1 87 ? -8.949 -16.086 7.594 1.00 82.12 87 THR A O 1
ATOM 731 N N . VAL A 1 88 ? -8.621 -15.512 5.441 1.00 80.62 88 VAL A N 1
ATOM 732 C CA . VAL A 1 88 ? -7.153 -15.478 5.490 1.00 80.62 88 VAL A CA 1
ATOM 733 C C . VAL A 1 88 ? -6.687 -14.312 6.357 1.00 80.62 88 VAL A C 1
ATOM 735 O O . VAL A 1 88 ? -5.824 -14.485 7.219 1.00 80.62 88 VAL A O 1
ATOM 738 N N . PHE A 1 89 ? -7.303 -13.140 6.191 1.00 81.25 89 PHE A N 1
ATOM 739 C CA . PHE A 1 89 ? -6.992 -11.968 7.000 1.00 81.25 89 PHE A CA 1
ATOM 740 C C . PHE A 1 89 ? -7.271 -12.200 8.493 1.00 81.25 89 PHE A C 1
ATOM 742 O O . PHE A 1 89 ? -6.437 -11.850 9.324 1.00 81.25 89 PHE A O 1
ATOM 749 N N . ASN A 1 90 ? -8.401 -12.816 8.852 1.00 79.19 90 ASN A N 1
ATOM 750 C CA . ASN A 1 90 ? -8.750 -13.083 10.253 1.00 79.19 90 ASN A CA 1
ATOM 751 C C . ASN A 1 90 ? -7.777 -14.074 10.908 1.00 79.19 90 ASN A C 1
ATOM 753 O O . ASN A 1 90 ? -7.305 -13.829 12.021 1.00 79.19 90 ASN A O 1
ATOM 757 N N . ARG A 1 91 ? -7.396 -15.135 10.188 1.00 77.38 91 ARG A N 1
ATOM 758 C CA . ARG A 1 91 ? -6.385 -16.101 10.643 1.00 77.38 91 ARG A CA 1
ATOM 759 C C . ARG A 1 91 ? -5.024 -15.438 10.898 1.00 77.38 91 ARG A C 1
ATOM 761 O O . ARG A 1 91 ? -4.316 -15.789 11.838 1.00 77.38 91 ARG A O 1
ATOM 768 N N . PHE A 1 92 ? -4.669 -14.444 10.087 1.00 78.00 92 PHE A N 1
ATOM 769 C CA . PHE A 1 92 ? -3.452 -13.660 10.273 1.00 78.00 92 PHE A CA 1
ATOM 770 C C . PHE A 1 92 ? -3.556 -12.674 11.449 1.00 78.00 92 PHE A C 1
ATOM 772 O O . PHE A 1 92 ? -2.768 -12.733 12.391 1.00 78.00 92 PHE A O 1
ATOM 779 N N . ALA A 1 93 ? -4.522 -11.755 11.401 1.00 72.94 93 ALA A N 1
ATOM 780 C CA . ALA A 1 93 ? -4.576 -10.590 12.283 1.00 72.94 93 ALA A CA 1
ATOM 781 C C . ALA A 1 93 ? -5.110 -10.904 13.689 1.00 72.94 93 ALA A C 1
ATOM 783 O O . ALA A 1 93 ? -4.721 -10.241 14.652 1.00 72.94 93 ALA A O 1
ATOM 784 N N . VAL A 1 94 ? -6.004 -11.890 13.812 1.00 70.44 94 VAL A N 1
ATOM 785 C CA . VAL A 1 94 ? -6.684 -12.228 15.073 1.00 70.44 94 VAL A CA 1
ATOM 786 C C . VAL A 1 94 ? -6.067 -13.469 15.703 1.00 70.44 94 VAL A C 1
ATOM 788 O O . VAL A 1 94 ? -5.704 -13.445 16.877 1.00 70.44 94 VAL A O 1
ATOM 791 N N . GLU A 1 95 ? -5.905 -14.537 14.920 1.00 69.06 95 GLU A N 1
ATOM 792 C CA . GLU A 1 95 ? -5.398 -15.821 15.427 1.00 69.06 95 GLU A CA 1
ATOM 793 C C . GLU A 1 95 ? -3.864 -15.858 15.531 1.00 69.06 95 GLU A C 1
ATOM 795 O O . GLU A 1 95 ? -3.323 -16.778 16.139 1.00 69.06 95 GLU A O 1
ATOM 800 N N . LYS A 1 96 ? -3.161 -14.850 14.981 1.00 67.81 96 LYS A N 1
ATOM 801 C CA . LYS A 1 96 ? -1.687 -14.734 14.967 1.00 67.81 96 LYS A CA 1
ATOM 802 C C . LYS A 1 96 ? -0.997 -15.998 14.444 1.00 67.81 96 LYS A C 1
ATOM 804 O O . LYS A 1 96 ? 0.083 -16.360 14.905 1.00 67.81 96 LYS A O 1
ATOM 809 N N . ASN A 1 97 ? -1.639 -16.689 13.507 1.00 65.94 97 ASN A N 1
ATOM 810 C CA . ASN A 1 97 ? -1.155 -17.974 13.040 1.00 65.94 97 ASN A CA 1
ATOM 811 C C . ASN A 1 97 ? 0.021 -17.788 12.067 1.00 65.94 97 ASN A C 1
ATOM 813 O O . ASN A 1 97 ? -0.138 -17.236 10.975 1.00 65.94 97 ASN A O 1
ATOM 817 N N . GLU A 1 98 ? 1.194 -18.288 12.457 1.00 64.50 98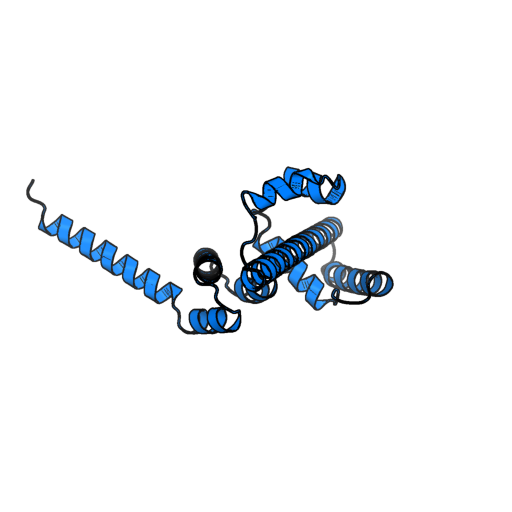 GLU A N 1
ATOM 818 C CA . GLU A 1 98 ? 2.429 -18.204 11.671 1.00 64.50 98 GLU A CA 1
ATOM 819 C C . GLU A 1 98 ? 2.323 -18.918 10.313 1.00 64.50 98 GLU A C 1
ATOM 821 O O . GLU A 1 98 ? 2.937 -18.475 9.344 1.00 64.50 98 GLU A O 1
ATOM 826 N N . THR A 1 99 ? 1.464 -19.939 10.170 1.00 66.31 99 THR A N 1
ATOM 827 C CA . THR A 1 99 ? 1.262 -20.646 8.889 1.00 66.31 99 THR A CA 1
ATOM 828 C C . THR A 1 99 ? 0.573 -19.792 7.824 1.00 66.31 99 THR A C 1
ATOM 830 O O . THR A 1 99 ? 0.395 -20.234 6.694 1.00 66.31 99 THR A O 1
ATOM 833 N N . VAL A 1 100 ? 0.107 -18.585 8.154 1.00 62.44 100 VAL A N 1
ATOM 834 C CA . VAL A 1 100 ? -0.430 -17.662 7.144 1.00 62.44 100 VAL A CA 1
ATOM 835 C C . VAL A 1 100 ? 0.692 -16.938 6.404 1.00 62.44 100 VAL A C 1
ATOM 837 O O . VAL A 1 100 ? 0.515 -16.579 5.243 1.00 62.44 100 VAL A O 1
ATOM 840 N N . PHE A 1 101 ? 1.869 -16.787 7.019 1.00 69.19 101 PHE A N 1
ATOM 841 C CA . PHE A 1 101 ? 3.025 -16.239 6.313 1.00 69.19 101 PHE A CA 1
ATOM 842 C C . PHE A 1 101 ? 3.447 -17.143 5.154 1.00 69.19 101 PHE A C 1
ATOM 844 O O . PHE A 1 101 ? 3.665 -16.627 4.065 1.00 69.19 101 PHE A O 1
ATOM 851 N N . SER A 1 102 ? 3.428 -18.469 5.327 1.00 71.62 102 SER A N 1
ATOM 852 C CA . SER A 1 102 ? 3.757 -19.400 4.239 1.00 71.62 102 SER A CA 1
ATOM 853 C C . SER A 1 102 ? 2.770 -19.327 3.064 1.00 71.62 102 SER A C 1
ATOM 855 O O . SER A 1 102 ? 3.178 -19.442 1.914 1.00 71.62 102 SER A O 1
ATOM 857 N N . LEU A 1 103 ? 1.483 -19.048 3.315 1.00 72.50 103 LEU A N 1
ATOM 858 C CA . LEU A 1 103 ? 0.500 -18.813 2.242 1.00 72.50 103 LEU A CA 1
ATOM 859 C C . LEU A 1 103 ? 0.838 -17.564 1.416 1.00 72.50 103 LEU A C 1
ATOM 861 O O . LEU A 1 103 ? 0.688 -17.548 0.195 1.00 72.50 103 LEU A O 1
ATOM 865 N N . PHE A 1 104 ? 1.291 -16.509 2.088 1.00 74.38 104 PHE A N 1
ATOM 866 C CA . PHE A 1 104 ? 1.697 -15.276 1.427 1.00 74.38 104 PHE A CA 1
ATOM 867 C C . PHE A 1 104 ? 3.090 -15.366 0.789 1.00 74.38 104 PHE A C 1
ATOM 869 O O . PHE A 1 104 ? 3.373 -14.588 -0.117 1.00 74.38 104 PHE A O 1
ATOM 876 N N . GLU A 1 105 ? 3.941 -16.304 1.207 1.00 73.00 105 GLU A N 1
ATOM 877 C CA . GLU A 1 105 ? 5.211 -16.599 0.532 1.00 73.00 105 GLU A CA 1
ATOM 878 C C . GLU A 1 105 ? 4.983 -17.255 -0.834 1.00 73.00 105 GLU A C 1
ATOM 880 O O . GLU A 1 105 ? 5.641 -16.884 -1.805 1.00 73.00 105 GLU A O 1
ATOM 885 N N . GLU A 1 106 ? 4.018 -18.175 -0.943 1.00 76.19 106 GLU A N 1
ATOM 886 C CA . GLU A 1 106 ? 3.688 -18.818 -2.222 1.00 76.19 106 GLU A CA 1
ATOM 887 C C . GLU A 1 106 ? 3.030 -17.850 -3.212 1.00 76.19 106 GLU A C 1
ATOM 889 O O . GLU A 1 106 ? 3.365 -17.833 -4.400 1.00 76.19 106 GLU A O 1
ATOM 894 N N . LYS A 1 107 ? 2.083 -17.033 -2.735 1.00 81.31 107 LYS A N 1
ATOM 895 C CA . LYS A 1 107 ? 1.380 -16.048 -3.562 1.00 81.31 107 LYS A CA 1
ATOM 896 C C . LYS A 1 107 ? 1.194 -14.737 -2.796 1.00 81.31 107 LYS A C 1
ATOM 898 O O . LYS A 1 107 ? 0.146 -14.526 -2.176 1.00 81.31 107 LYS A O 1
ATOM 903 N N . PRO A 1 108 ? 2.179 -13.826 -2.854 1.00 84.06 108 PRO A N 1
ATOM 904 C CA . PRO A 1 108 ? 2.097 -12.579 -2.115 1.00 84.06 108 PRO A CA 1
ATOM 905 C C . PRO A 1 108 ? 0.969 -11.695 -2.671 1.00 84.06 108 PRO A C 1
ATOM 907 O O . PRO A 1 108 ? 0.908 -11.465 -3.883 1.00 84.06 108 PRO A O 1
ATOM 910 N N . PRO A 1 109 ? 0.088 -11.145 -1.812 1.00 88.69 109 PRO A N 1
ATOM 911 C CA . PRO A 1 109 ? -0.995 -10.256 -2.246 1.00 88.69 109 PRO A CA 1
ATOM 912 C C . PRO A 1 109 ? -0.467 -8.906 -2.756 1.00 88.69 109 PRO A C 1
ATOM 914 O O . PRO A 1 109 ? -1.164 -8.174 -3.468 1.00 88.69 109 PRO A O 1
ATOM 917 N N . PHE A 1 110 ? 0.776 -8.582 -2.388 1.00 92.50 110 PHE A N 1
ATOM 918 C CA . PHE A 1 110 ? 1.456 -7.347 -2.728 1.00 92.50 110 PHE A CA 1
ATOM 919 C C . PHE A 1 110 ? 2.903 -7.627 -3.139 1.00 92.5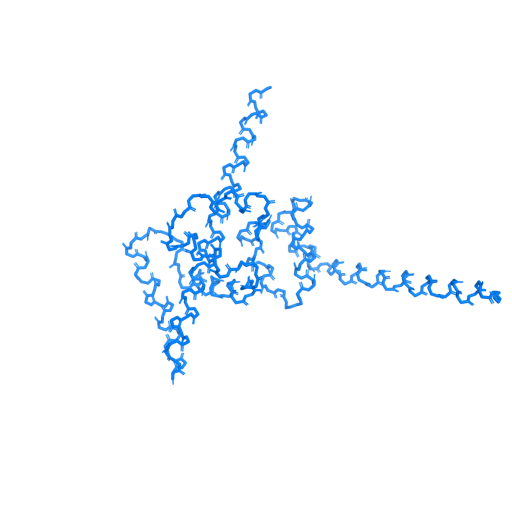0 110 PHE A C 1
ATOM 921 O O . PHE A 1 110 ? 3.635 -8.294 -2.413 1.00 92.50 110 PHE A O 1
ATOM 928 N N . ILE A 1 111 ? 3.316 -7.098 -4.291 1.00 92.00 111 ILE A N 1
ATOM 929 C CA . ILE A 1 111 ? 4.579 -7.469 -4.957 1.00 92.00 111 ILE A CA 1
ATOM 930 C C . ILE A 1 111 ? 5.598 -6.326 -5.056 1.00 92.00 111 ILE A C 1
ATOM 932 O O . ILE A 1 111 ? 6.729 -6.535 -5.486 1.00 92.00 111 ILE A O 1
ATOM 936 N N . VAL A 1 112 ? 5.223 -5.111 -4.648 1.00 94.50 112 VAL A N 1
ATOM 937 C CA . VAL A 1 112 ? 6.100 -3.926 -4.620 1.00 94.50 112 VAL A CA 1
ATOM 938 C C . VAL A 1 112 ? 6.107 -3.289 -3.230 1.00 94.50 112 VAL A C 1
ATOM 940 O O . VAL A 1 112 ? 5.284 -3.611 -2.385 1.00 94.50 112 VAL A O 1
ATOM 943 N N . SER A 1 113 ? 7.041 -2.379 -2.943 1.00 94.31 113 SER A N 1
ATOM 944 C CA . SER A 1 113 ? 7.118 -1.746 -1.615 1.00 94.31 113 SER A CA 1
ATOM 945 C C . SER A 1 113 ? 5.995 -0.729 -1.354 1.00 94.31 113 SER A C 1
ATOM 947 O O . SER A 1 113 ? 5.384 -0.198 -2.283 1.00 94.31 113 SER A O 1
ATOM 949 N N . TRP A 1 114 ? 5.773 -0.372 -0.082 1.00 94.69 114 TRP A N 1
ATOM 950 C CA . TRP A 1 114 ? 4.784 0.639 0.332 1.00 94.69 114 TRP A CA 1
ATOM 951 C C . TRP A 1 114 ? 4.877 1.953 -0.456 1.00 94.69 114 TRP A C 1
ATOM 953 O O . TRP A 1 114 ? 3.867 2.490 -0.910 1.00 94.69 114 TRP A O 1
ATOM 963 N N . SER A 1 115 ? 6.093 2.445 -0.696 1.00 94.62 115 SER A N 1
ATOM 964 C CA . SER A 1 115 ? 6.314 3.681 -1.451 1.00 94.62 115 SER A CA 1
ATOM 965 C C . SER A 1 115 ? 5.842 3.601 -2.908 1.00 94.62 115 SER A C 1
ATOM 967 O O . SER A 1 115 ? 5.445 4.626 -3.462 1.00 94.62 115 SER A O 1
ATOM 969 N N . HIS A 1 116 ? 5.849 2.414 -3.525 1.00 96.62 116 HIS A N 1
ATOM 970 C CA . HIS A 1 116 ? 5.248 2.211 -4.846 1.00 96.62 116 HIS A CA 1
ATOM 971 C C . HIS A 1 116 ? 3.729 2.292 -4.756 1.00 96.62 116 HIS A C 1
ATOM 973 O O . HIS A 1 116 ? 3.120 3.039 -5.517 1.00 96.62 116 HIS A O 1
ATOM 979 N N . TYR A 1 117 ? 3.118 1.617 -3.778 1.00 97.06 117 TYR A N 1
ATOM 980 C CA . TYR A 1 117 ? 1.670 1.676 -3.584 1.00 97.06 117 TYR A CA 1
ATOM 981 C C . TYR A 1 117 ? 1.155 3.087 -3.303 1.00 97.06 117 TYR A C 1
ATOM 983 O O . TYR A 1 117 ? 0.089 3.444 -3.798 1.00 97.06 117 TYR A O 1
ATOM 991 N N . LEU A 1 118 ? 1.920 3.930 -2.602 1.00 95.50 118 LEU A N 1
ATOM 992 C CA . LEU A 1 118 ? 1.584 5.349 -2.441 1.00 95.50 118 LEU A CA 1
ATOM 993 C C . LEU A 1 118 ? 1.445 6.093 -3.782 1.00 95.50 118 LEU A C 1
ATOM 995 O O . LEU A 1 118 ? 0.611 6.995 -3.876 1.00 95.50 118 LEU A O 1
ATOM 999 N N . GLN A 1 119 ? 2.227 5.727 -4.805 1.00 96.25 119 GLN A N 1
ATOM 1000 C CA . GLN A 1 119 ? 2.072 6.274 -6.158 1.00 96.25 119 GLN A CA 1
ATOM 1001 C C . GLN A 1 119 ? 0.953 5.572 -6.926 1.00 96.25 119 GLN A C 1
ATOM 1003 O O . GLN A 1 119 ? 0.095 6.246 -7.486 1.00 96.25 119 GLN A O 1
ATOM 1008 N N . LEU A 1 120 ? 0.902 4.237 -6.895 1.00 96.81 120 LEU A N 1
ATOM 1009 C CA . LEU A 1 120 ? -0.100 3.442 -7.616 1.00 96.81 120 LEU A CA 1
ATOM 1010 C C . LEU A 1 120 ? -1.534 3.785 -7.191 1.00 96.81 120 LEU A C 1
ATOM 1012 O O 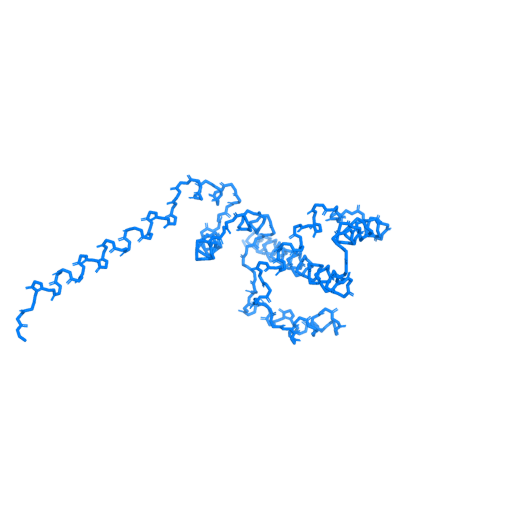. LEU A 1 120 ? -2.424 3.879 -8.026 1.00 96.81 120 LEU A O 1
ATOM 1016 N N . MET A 1 121 ? -1.768 4.065 -5.907 1.00 96.31 121 MET A N 1
ATOM 1017 C CA . MET A 1 121 ? -3.077 4.503 -5.405 1.00 96.31 121 MET A CA 1
ATOM 1018 C C . MET A 1 121 ? -3.556 5.843 -5.988 1.00 96.31 121 MET A C 1
ATOM 1020 O O . MET A 1 121 ? -4.700 6.235 -5.759 1.00 96.31 121 MET A O 1
ATOM 1024 N N . ARG A 1 122 ? -2.693 6.611 -6.659 1.00 94.31 122 ARG A N 1
ATOM 1025 C CA . ARG A 1 122 ? -3.067 7.865 -7.334 1.00 94.31 122 ARG A CA 1
ATOM 1026 C C . ARG A 1 122 ? -3.630 7.624 -8.733 1.00 94.31 122 ARG A C 1
ATOM 1028 O O . ARG A 1 122 ? -4.276 8.519 -9.255 1.00 94.31 122 ARG A O 1
ATOM 1035 N N . ILE A 1 123 ? -3.399 6.441 -9.296 1.00 94.38 123 ILE A N 1
ATOM 1036 C CA . ILE A 1 123 ? -3.899 6.027 -10.604 1.00 94.38 123 ILE A CA 1
ATOM 1037 C C . ILE A 1 123 ? -5.341 5.557 -10.424 1.00 94.38 123 ILE A C 1
ATOM 1039 O O . ILE A 1 123 ? -5.589 4.660 -9.617 1.00 94.38 123 ILE A O 1
ATOM 1043 N N . GLU A 1 124 ? -6.291 6.167 -11.130 1.00 91.06 124 GLU A N 1
ATOM 1044 C CA . GLU A 1 124 ? -7.719 5.838 -11.010 1.00 91.06 124 GLU A CA 1
ATOM 1045 C C . GLU A 1 124 ? -8.073 4.544 -11.747 1.00 91.06 124 GLU A C 1
ATOM 1047 O O . GLU A 1 124 ? -8.771 3.699 -11.187 1.00 91.06 124 GLU A O 1
ATOM 1052 N N . ASN A 1 125 ? -7.532 4.363 -12.954 1.00 92.69 125 ASN A N 1
ATOM 1053 C CA . ASN A 1 125 ? -7.753 3.181 -13.777 1.00 92.69 125 ASN A CA 1
ATOM 1054 C C . ASN A 1 125 ? -7.080 1.940 -13.155 1.00 92.69 125 ASN A C 1
ATOM 1056 O O . ASN A 1 125 ? -5.880 1.936 -12.874 1.00 92.69 125 ASN A O 1
ATOM 1060 N N . GLU A 1 126 ? -7.863 0.886 -12.920 1.00 93.44 126 GLU A N 1
ATOM 1061 C CA . GLU A 1 126 ? -7.398 -0.349 -12.279 1.00 93.44 126 GLU A CA 1
ATOM 1062 C C . GLU A 1 126 ? -6.443 -1.166 -13.160 1.00 93.44 126 GLU A C 1
ATOM 1064 O O . GLU A 1 126 ? -5.449 -1.694 -12.651 1.00 93.44 126 GLU A O 1
ATOM 1069 N N . ASP A 1 127 ? -6.694 -1.223 -14.468 1.00 92.00 127 ASP A N 1
ATOM 1070 C CA . ASP A 1 127 ? -5.845 -1.936 -15.427 1.00 92.00 127 ASP A CA 1
ATOM 1071 C C . ASP A 1 127 ? -4.480 -1.257 -15.549 1.00 92.00 127 ASP A C 1
ATOM 1073 O O . ASP A 1 127 ? -3.438 -1.912 -15.481 1.00 92.00 127 ASP A O 1
ATOM 1077 N N . GLU A 1 128 ? -4.475 0.073 -15.650 1.00 94.38 128 GLU A N 1
ATOM 1078 C CA . GLU A 1 128 ? -3.255 0.879 -15.673 1.00 94.38 128 GLU A CA 1
ATOM 1079 C C . GLU A 1 128 ? -2.456 0.700 -14.377 1.00 94.38 128 GLU A C 1
ATOM 1081 O O . GLU A 1 128 ? -1.244 0.469 -14.396 1.00 94.38 128 GLU A O 1
ATOM 1086 N N . ARG A 1 129 ? -3.142 0.749 -13.230 1.00 96.12 129 ARG A N 1
ATOM 1087 C CA . ARG A 1 129 ? -2.523 0.541 -11.920 1.00 96.12 129 ARG A CA 1
ATOM 1088 C C . ARG A 1 129 ? -1.873 -0.838 -11.824 1.00 96.12 129 ARG A C 1
ATOM 1090 O O . ARG A 1 129 ? -0.726 -0.938 -11.389 1.00 96.12 129 ARG A O 1
ATOM 1097 N N . SER A 1 130 ? -2.587 -1.878 -12.249 1.00 94.06 130 SER A N 1
ATOM 1098 C CA . SER A 1 130 ? -2.102 -3.261 -12.236 1.00 94.06 130 SER A CA 1
ATOM 1099 C C . SER A 1 130 ? -0.929 -3.455 -13.198 1.00 94.06 130 SER A C 1
ATOM 1101 O O . SER A 1 130 ? 0.051 -4.112 -12.850 1.00 94.06 130 SER A O 1
ATOM 1103 N N . PHE A 1 131 ? -0.970 -2.822 -14.374 1.00 94.94 131 PHE A N 1
ATOM 1104 C CA . PHE A 1 131 ? 0.141 -2.814 -15.324 1.00 94.94 131 PHE A CA 1
ATOM 1105 C C . PHE A 1 131 ? 1.414 -2.241 -14.690 1.00 94.94 131 PHE A C 1
ATOM 1107 O O . PHE A 1 131 ? 2.454 -2.900 -14.678 1.00 94.94 131 PHE A O 1
ATOM 1114 N N . TYR A 1 132 ? 1.334 -1.043 -14.108 1.00 96.12 132 TYR A N 1
ATOM 1115 C CA . TYR A 1 132 ? 2.495 -0.396 -13.500 1.00 96.12 132 TYR A CA 1
ATOM 1116 C C . TYR A 1 132 ? 3.027 -1.141 -12.275 1.00 96.12 132 TYR A C 1
ATOM 1118 O O . TYR A 1 132 ? 4.235 -1.130 -12.037 1.00 96.12 132 TYR A O 1
ATOM 1126 N N . GLU A 1 133 ? 2.161 -1.793 -11.503 1.00 95.94 133 GLU A N 1
ATOM 1127 C CA . GLU A 1 133 ? 2.566 -2.656 -10.396 1.00 95.94 133 GLU A CA 1
ATOM 1128 C C . GLU A 1 133 ? 3.391 -3.854 -10.883 1.00 95.94 133 GLU A C 1
ATOM 1130 O O . GLU A 1 133 ? 4.506 -4.076 -10.403 1.00 95.94 133 GLU A O 1
ATOM 1135 N N . ILE A 1 134 ? 2.863 -4.589 -11.866 1.00 94.50 134 ILE A N 1
ATOM 1136 C CA . ILE A 1 134 ? 3.496 -5.781 -12.435 1.00 94.50 134 ILE A CA 1
ATOM 1137 C C . ILE A 1 134 ? 4.828 -5.418 -13.093 1.00 94.50 134 ILE A C 1
ATOM 1139 O O . ILE A 1 134 ? 5.840 -6.066 -12.826 1.00 94.50 134 ILE A O 1
ATOM 1143 N N . GLU A 1 135 ? 4.858 -4.368 -13.914 1.00 94.38 135 GLU A N 1
ATOM 1144 C CA . GLU A 1 135 ? 6.083 -3.935 -14.587 1.00 94.38 135 GLU A CA 1
ATOM 1145 C C . GLU A 1 135 ? 7.131 -3.418 -13.602 1.00 94.38 135 GLU A C 1
ATOM 1147 O O . GLU A 1 135 ? 8.320 -3.703 -13.765 1.00 94.38 135 GLU A O 1
ATOM 1152 N N . SER A 1 136 ? 6.709 -2.740 -12.528 1.00 95.94 136 SER A N 1
ATOM 1153 C CA . SER A 1 136 ? 7.639 -2.304 -11.483 1.00 95.94 136 SER A CA 1
ATOM 1154 C C . SER A 1 136 ? 8.281 -3.485 -10.760 1.00 95.94 136 SER A C 1
ATOM 1156 O O . SER A 1 136 ? 9.489 -3.456 -10.521 1.00 95.94 136 SER A O 1
ATOM 1158 N N . ALA A 1 137 ? 7.503 -4.525 -10.444 1.00 93.31 137 ALA A N 1
ATOM 1159 C CA . ALA A 1 137 ? 8.011 -5.739 -9.810 1.00 93.31 137 ALA A CA 1
ATOM 1160 C C . ALA A 1 137 ? 8.937 -6.533 -10.746 1.00 93.31 137 ALA A C 1
ATOM 1162 O O . ALA A 1 137 ? 10.031 -6.923 -10.344 1.00 93.31 137 ALA A O 1
ATOM 1163 N N . ARG A 1 138 ? 8.535 -6.727 -12.010 1.00 93.25 138 ARG A N 1
ATOM 1164 C CA . ARG A 1 138 ? 9.305 -7.486 -13.012 1.00 93.25 138 ARG A CA 1
ATOM 1165 C C . ARG A 1 138 ? 10.624 -6.820 -13.381 1.00 93.25 138 ARG A C 1
ATOM 1167 O O . ARG A 1 138 ? 11.646 -7.490 -13.469 1.00 93.25 138 ARG A O 1
ATOM 1174 N N . SER A 1 139 ? 10.596 -5.509 -13.601 1.00 92.62 139 SER A N 1
ATOM 1175 C CA . SER A 1 139 ? 11.751 -4.744 -14.078 1.00 92.62 139 SER A CA 1
ATOM 1176 C C . SER A 1 139 ? 12.587 -4.136 -12.946 1.00 92.62 139 SER A C 1
ATOM 1178 O O . SER A 1 139 ? 13.536 -3.397 -13.216 1.00 92.62 139 SER A O 1
ATOM 1180 N N . GLY A 1 140 ? 12.226 -4.384 -11.682 1.00 92.25 140 GLY A N 1
ATOM 1181 C CA . GLY A 1 140 ? 12.917 -3.824 -10.519 1.00 92.25 140 GLY A CA 1
ATOM 1182 C C . GLY A 1 140 ? 12.913 -2.292 -10.498 1.00 92.25 140 GLY A C 1
ATOM 1183 O O . GLY A 1 140 ? 13.918 -1.667 -10.150 1.00 92.25 140 GLY A O 1
ATOM 1184 N N . TRP A 1 141 ? 11.819 -1.658 -10.930 1.00 95.44 141 TRP A N 1
ATOM 1185 C CA . TRP A 1 141 ? 11.761 -0.201 -10.996 1.00 95.44 141 TRP A CA 1
ATOM 1186 C C . TRP A 1 141 ? 11.817 0.420 -9.606 1.00 95.44 141 TRP A C 1
ATOM 1188 O O . TRP A 1 141 ? 11.169 -0.022 -8.666 1.00 95.44 141 TRP A O 1
ATOM 1198 N N . SER A 1 142 ? 12.579 1.508 -9.495 1.00 95.62 142 SER A N 1
ATOM 1199 C CA . SER A 1 142 ? 12.464 2.404 -8.349 1.00 95.62 142 SER A CA 1
ATOM 1200 C C . SER A 1 142 ? 11.174 3.222 -8.443 1.00 95.62 142 SER A C 1
ATOM 1202 O O . SER A 1 142 ? 10.667 3.464 -9.540 1.00 95.62 142 SER A O 1
ATOM 1204 N N . VAL A 1 143 ? 10.722 3.789 -7.321 1.00 95.75 143 VAL A N 1
ATOM 1205 C CA . VAL A 1 143 ? 9.573 4.718 -7.286 1.00 95.75 143 VAL A CA 1
ATOM 1206 C C . VAL A 1 143 ? 9.750 5.878 -8.277 1.00 95.75 143 VAL A C 1
ATOM 1208 O O . VAL A 1 143 ? 8.797 6.317 -8.915 1.00 95.75 143 VAL A O 1
ATOM 1211 N N . ARG A 1 144 ? 10.990 6.355 -8.462 1.00 95.44 144 ARG A N 1
ATOM 1212 C CA . ARG A 1 144 ? 11.314 7.410 -9.432 1.00 95.44 144 ARG A CA 1
ATOM 1213 C C . ARG A 1 144 ? 11.141 6.934 -10.873 1.00 95.44 144 ARG A C 1
ATOM 1215 O O . ARG A 1 144 ? 10.681 7.702 -11.717 1.00 95.44 144 ARG A O 1
ATOM 1222 N N . THR A 1 145 ? 11.532 5.695 -11.154 1.00 95.75 145 THR A N 1
ATOM 1223 C CA . THR A 1 145 ? 11.363 5.081 -12.473 1.00 95.75 145 THR A CA 1
ATOM 1224 C C . THR A 1 145 ? 9.884 4.864 -12.764 1.00 95.75 145 THR A C 1
ATOM 1226 O O . THR A 1 145 ? 9.433 5.307 -13.813 1.00 95.75 145 THR A O 1
ATOM 1229 N N . LEU A 1 146 ? 9.121 4.308 -11.815 1.00 96.44 146 LEU A N 1
ATOM 1230 C CA . LEU A 1 146 ? 7.662 4.191 -11.905 1.00 96.44 146 LEU A CA 1
ATOM 1231 C C . LEU A 1 146 ? 7.023 5.543 -12.252 1.00 96.44 146 LEU A C 1
ATOM 1233 O O . LEU A 1 146 ? 6.311 5.645 -13.245 1.00 96.44 146 LEU A O 1
ATOM 1237 N N . GLN A 1 147 ? 7.347 6.604 -11.504 1.00 94.69 147 GLN A N 1
ATOM 1238 C CA . GLN A 1 147 ? 6.796 7.936 -11.767 1.00 94.69 147 GLN A CA 1
ATOM 1239 C C . GLN A 1 147 ? 7.154 8.455 -13.165 1.00 94.69 147 GLN A C 1
ATOM 1241 O O . GLN A 1 147 ? 6.323 9.068 -13.831 1.00 94.69 147 GLN A O 1
ATOM 1246 N N . ARG A 1 148 ? 8.388 8.222 -13.628 1.00 94.88 148 ARG A N 1
ATOM 1247 C CA . ARG A 1 148 ? 8.813 8.611 -14.979 1.00 94.88 148 ARG A CA 1
ATOM 1248 C C . ARG A 1 148 ? 8.032 7.852 -16.051 1.00 94.88 148 ARG A C 1
ATOM 1250 O O . ARG A 1 148 ? 7.621 8.470 -17.026 1.00 94.88 148 ARG A O 1
ATOM 1257 N N . GLN A 1 149 ? 7.844 6.545 -15.878 1.00 93.44 149 GLN A N 1
ATOM 1258 C CA . GLN A 1 149 ? 7.126 5.711 -16.844 1.00 93.44 149 GLN A CA 1
ATOM 1259 C C . GLN A 1 149 ? 5.639 6.065 -16.892 1.00 93.44 149 GLN A C 1
ATOM 1261 O O . GLN A 1 149 ? 5.083 6.180 -17.986 1.00 93.44 149 GLN A O 1
ATOM 1266 N N . TYR A 1 150 ? 5.034 6.326 -15.732 1.00 92.56 150 TYR A N 1
ATOM 1267 C CA . TYR A 1 150 ? 3.683 6.872 -15.615 1.00 92.56 150 TYR A CA 1
ATOM 1268 C C . TYR A 1 150 ? 3.545 8.208 -16.355 1.00 92.56 150 TYR A C 1
ATOM 1270 O O . TYR A 1 150 ? 2.746 8.330 -17.272 1.00 92.56 150 TYR A O 1
ATOM 1278 N N . ASN A 1 151 ? 4.421 9.178 -16.075 1.00 92.00 151 ASN A N 1
ATOM 1279 C CA . ASN A 1 151 ? 4.385 10.493 -16.731 1.00 92.00 151 ASN A CA 1
ATOM 1280 C C . ASN A 1 151 ? 4.635 10.447 -18.252 1.00 92.00 151 ASN A C 1
ATOM 1282 O O . ASN A 1 151 ? 4.396 11.436 -18.938 1.00 92.00 151 ASN A O 1
ATOM 1286 N N . SER A 1 152 ? 5.173 9.342 -18.771 1.00 91.19 152 SER A N 1
ATOM 1287 C CA . SER A 1 152 ? 5.391 9.134 -20.208 1.00 91.19 152 SER A CA 1
ATOM 1288 C C . SER A 1 152 ? 4.243 8.394 -20.901 1.00 91.19 152 SER A C 1
ATOM 1290 O O . SER A 1 152 ? 4.414 7.967 -22.047 1.00 91.19 152 SER A O 1
ATOM 1292 N N . SER A 1 153 ? 3.127 8.178 -20.197 1.00 90.88 153 SER A N 1
ATOM 1293 C CA . SER A 1 153 ? 1.954 7.449 -20.684 1.00 90.88 153 SER A CA 1
ATOM 1294 C C . SER A 1 153 ? 2.327 6.109 -21.327 1.00 90.88 153 SER A C 1
ATOM 1296 O O . SER A 1 153 ? 1.958 5.788 -22.459 1.00 90.88 153 SER A O 1
ATOM 1298 N N . LEU A 1 154 ? 3.212 5.356 -20.660 1.00 86.94 154 LEU A N 1
ATOM 1299 C CA . LEU A 1 154 ? 3.683 4.062 -21.163 1.00 86.94 154 LEU A CA 1
ATOM 1300 C C . LEU A 1 154 ? 2.512 3.091 -21.354 1.00 86.94 154 LEU A C 1
ATOM 1302 O O . LEU A 1 154 ? 2.467 2.401 -22.372 1.00 86.94 154 LEU A O 1
ATOM 1306 N N . TYR A 1 155 ? 1.574 3.068 -20.406 1.00 90.06 155 TYR A N 1
ATOM 1307 C CA . TYR A 1 155 ? 0.394 2.219 -20.480 1.00 90.06 155 TYR A CA 1
ATOM 1308 C C . TYR A 1 155 ? -0.458 2.544 -21.710 1.00 90.06 155 TYR A C 1
ATOM 1310 O O . TYR A 1 155 ? -0.717 1.655 -22.520 1.00 90.06 155 TYR A O 1
ATOM 1318 N N . GLU A 1 156 ? -0.823 3.812 -21.919 1.00 88.44 156 GLU A N 1
ATOM 1319 C CA . GLU A 1 156 ? -1.670 4.208 -23.046 1.00 88.44 156 GLU A CA 1
ATOM 1320 C C . GLU A 1 156 ? -0.970 3.950 -24.380 1.00 88.44 156 GLU A C 1
ATOM 1322 O O . GLU A 1 156 ? -1.599 3.493 -25.329 1.00 88.44 156 GLU A O 1
ATOM 1327 N N . ARG A 1 157 ? 0.349 4.165 -24.465 1.00 88.06 157 ARG A N 1
ATOM 1328 C CA . ARG A 1 157 ? 1.114 3.858 -25.684 1.00 88.06 157 ARG A CA 1
ATOM 1329 C C . ARG A 1 157 ? 1.086 2.372 -26.030 1.00 88.06 157 ARG A C 1
ATOM 1331 O O . ARG A 1 157 ? 0.915 2.031 -27.200 1.00 88.06 157 ARG A O 1
ATOM 1338 N N . LEU A 1 158 ? 1.241 1.496 -25.039 1.00 86.31 158 LEU A N 1
ATOM 1339 C CA . LEU A 1 158 ? 1.183 0.049 -25.251 1.00 86.31 158 LEU A CA 1
ATOM 1340 C C . LEU A 1 158 ? -0.243 -0.426 -25.540 1.00 86.31 158 LEU A C 1
ATOM 1342 O O . LEU A 1 158 ? -0.426 -1.259 -26.424 1.00 86.31 158 LEU A O 1
ATOM 1346 N N . ALA A 1 159 ? -1.247 0.139 -24.867 1.00 84.06 159 ALA A N 1
ATOM 1347 C CA . ALA A 1 159 ? -2.653 -0.142 -25.139 1.00 84.06 159 ALA A CA 1
ATOM 1348 C C . ALA A 1 159 ? -3.028 0.241 -26.582 1.00 84.06 159 ALA A C 1
ATOM 1350 O O . ALA A 1 159 ? -3.537 -0.592 -27.328 1.00 84.06 159 ALA A O 1
ATOM 1351 N N . LEU A 1 160 ? -2.660 1.450 -27.024 1.00 73.56 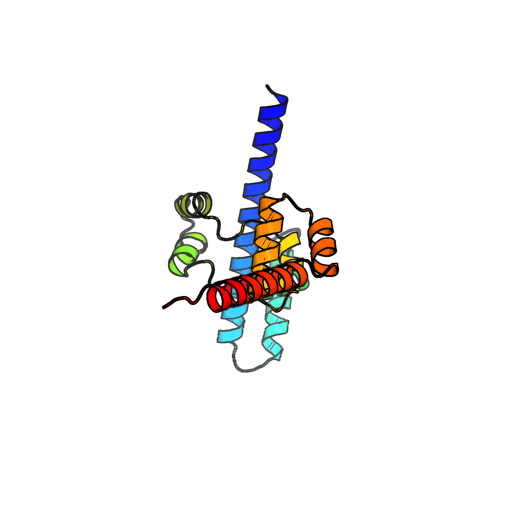160 LEU A N 1
ATOM 1352 C CA . LEU A 1 160 ? -2.884 1.928 -28.393 1.00 73.56 160 LEU A CA 1
ATOM 1353 C C . LEU A 1 160 ? -2.132 1.097 -29.442 1.00 73.56 160 LEU A C 1
ATOM 1355 O O . LEU A 1 160 ? -2.639 0.893 -30.545 1.00 73.56 160 LEU A O 1
ATOM 1359 N N . SER A 1 161 ? -0.921 0.625 -29.128 1.00 72.25 161 SER A N 1
ATOM 1360 C CA . SER A 1 161 ? -0.161 -0.257 -30.022 1.00 72.25 161 SER A CA 1
ATOM 1361 C C . SER A 1 161 ? -0.821 -1.628 -30.149 1.00 72.25 161 SER A C 1
ATOM 1363 O O . SER A 1 161 ? -0.971 -2.130 -31.261 1.00 72.25 161 SER A O 1
ATOM 1365 N N . ARG A 1 162 ? -1.269 -2.211 -29.030 1.00 70.56 162 ARG A N 1
ATOM 1366 C CA . ARG A 1 162 ? -1.968 -3.501 -29.015 1.00 70.56 162 ARG A CA 1
ATOM 1367 C C . ARG A 1 162 ? -3.279 -3.427 -29.791 1.00 70.56 162 ARG A C 1
ATOM 1369 O O . ARG A 1 162 ? -3.579 -4.333 -30.560 1.00 70.56 162 ARG A O 1
ATOM 1376 N N . ASP A 1 163 ? -4.026 -2.337 -29.648 1.00 69.50 163 ASP A N 1
ATOM 1377 C CA . ASP A 1 163 ? -5.263 -2.139 -30.400 1.00 69.50 163 ASP A CA 1
ATOM 1378 C C . ASP A 1 163 ? -4.995 -2.000 -31.902 1.00 69.50 163 ASP A C 1
ATOM 1380 O O . ASP A 1 163 ? -5.702 -2.613 -32.699 1.00 69.50 163 ASP A O 1
ATOM 1384 N N . LYS A 1 164 ? -3.936 -1.287 -32.309 1.00 63.84 164 LYS A N 1
ATOM 1385 C CA . LYS A 1 164 ? -3.516 -1.221 -33.720 1.00 63.84 164 LYS A CA 1
ATOM 1386 C C . LYS A 1 164 ? -3.117 -2.586 -34.280 1.00 63.84 164 LYS A C 1
ATOM 1388 O O . LYS A 1 164 ? -3.516 -2.914 -35.390 1.00 63.84 164 LYS A O 1
ATOM 1393 N N . GLU A 1 165 ? -2.382 -3.400 -33.527 1.00 63.81 165 GLU A N 1
ATOM 1394 C CA . GLU A 1 165 ? -2.040 -4.766 -33.944 1.00 63.81 165 GLU A CA 1
ATOM 1395 C C . GLU A 1 165 ? -3.283 -5.654 -34.069 1.00 63.81 165 GLU A C 1
ATOM 1397 O O . GLU A 1 165 ? -3.430 -6.374 -35.054 1.00 63.81 165 GLU A O 1
ATOM 1402 N N . VAL A 1 166 ? -4.224 -5.564 -33.125 1.00 68.50 166 VAL A N 1
ATOM 1403 C CA . VAL A 1 166 ? -5.488 -6.311 -33.182 1.00 68.50 166 VAL A CA 1
ATOM 1404 C C . VAL A 1 166 ? -6.341 -5.880 -34.380 1.00 68.50 166 VAL A C 1
ATOM 1406 O O . VAL A 1 166 ? -6.955 -6.739 -35.016 1.00 68.50 166 VAL A O 1
ATOM 1409 N N . GLN A 1 167 ? -6.378 -4.587 -34.720 1.00 59.91 167 GLN A N 1
ATOM 1410 C CA . GLN A 1 167 ? -7.058 -4.102 -35.928 1.00 59.91 167 GLN A CA 1
ATOM 1411 C C . GLN A 1 167 ? -6.360 -4.596 -37.200 1.00 59.91 167 GLN A C 1
ATOM 1413 O O . GLN A 1 167 ? -7.023 -5.169 -38.060 1.00 59.91 167 GLN A O 1
ATOM 1418 N N . ASN A 1 168 ? -5.031 -4.500 -37.277 1.00 59.22 168 ASN A N 1
ATOM 1419 C CA . ASN A 1 168 ? -4.260 -4.990 -38.422 1.00 59.22 168 ASN A CA 1
ATOM 1420 C C . ASN A 1 168 ? -4.441 -6.503 -38.635 1.00 59.22 168 ASN A C 1
ATOM 1422 O O . ASN A 1 168 ? -4.631 -6.950 -39.760 1.00 59.22 168 ASN A O 1
ATOM 1426 N N . VAL A 1 169 ? -4.455 -7.311 -37.567 1.00 65.00 169 VAL A N 1
ATOM 1427 C CA . VAL A 1 169 ? -4.709 -8.762 -37.659 1.00 65.00 169 VAL A CA 1
ATOM 1428 C C . VAL A 1 169 ? -6.143 -9.057 -38.111 1.00 65.00 169 VAL A C 1
ATOM 1430 O O . VAL A 1 169 ? -6.364 -10.009 -38.861 1.00 65.00 169 VAL A O 1
ATOM 1433 N N . LYS A 1 170 ? -7.132 -8.258 -37.688 1.00 63.34 170 LYS A N 1
ATOM 1434 C CA . LYS A 1 170 ? -8.517 -8.379 -38.175 1.00 63.34 170 LYS A CA 1
ATOM 1435 C C . LYS A 1 170 ? -8.638 -8.004 -39.652 1.00 63.34 170 LYS A C 1
ATOM 1437 O O . LYS A 1 170 ? -9.373 -8.678 -40.366 1.00 63.34 170 LYS A O 1
ATOM 1442 N N . GLU A 1 171 ? -7.928 -6.977 -40.111 1.00 55.12 171 GLU A N 1
ATOM 1443 C CA . GLU A 1 171 ? -7.897 -6.579 -41.522 1.00 55.12 171 GLU A CA 1
ATOM 1444 C C . GLU A 1 171 ? -7.205 -7.628 -42.396 1.00 55.12 171 GLU A C 1
ATOM 1446 O O . GLU A 1 171 ? -7.769 -8.016 -43.413 1.00 55.12 171 GLU A O 1
ATOM 1451 N N . ILE A 1 172 ? -6.067 -8.181 -41.962 1.00 61.31 172 ILE A N 1
ATOM 1452 C CA . ILE A 1 172 ? -5.376 -9.272 -42.671 1.00 61.31 172 ILE A CA 1
ATOM 1453 C C . ILE A 1 172 ? -6.298 -10.491 -42.814 1.00 61.31 172 ILE A C 1
ATOM 1455 O O . ILE A 1 172 ? -6.508 -10.974 -43.920 1.00 61.31 172 ILE A O 1
ATOM 1459 N N . LYS A 1 173 ? -6.968 -10.922 -41.737 1.00 59.81 173 LYS A N 1
ATOM 1460 C CA . LYS A 1 173 ? -7.939 -12.033 -41.797 1.00 59.81 173 LYS A CA 1
ATOM 1461 C C . LYS A 1 173 ? -9.174 -11.739 -42.655 1.00 59.81 173 LYS A C 1
ATOM 1463 O O . LYS A 1 173 ? -9.832 -12.671 -43.103 1.00 59.81 173 LYS A O 1
ATOM 1468 N N . ARG A 1 174 ? -9.517 -10.465 -42.860 1.00 56.00 174 ARG A N 1
ATOM 1469 C CA . ARG A 1 174 ? -10.610 -10.040 -43.746 1.00 56.00 174 ARG A CA 1
ATOM 1470 C C . ARG A 1 174 ? -10.172 -10.021 -45.212 1.00 56.00 174 ARG A C 1
ATOM 1472 O O . ARG A 1 174 ? -10.994 -10.301 -46.077 1.00 56.00 174 ARG A O 1
ATOM 1479 N N . CYS A 1 175 ? -8.901 -9.722 -45.474 1.00 55.59 175 CYS A N 1
ATOM 1480 C CA . CYS A 1 175 ? -8.280 -9.796 -46.796 1.00 55.59 175 CYS A CA 1
ATOM 1481 C C . CYS A 1 175 ? -7.980 -11.243 -47.225 1.00 55.59 175 CYS A C 1
ATOM 1483 O O . CYS A 1 175 ? -8.102 -11.551 -48.406 1.00 55.59 175 CYS A O 1
ATOM 1485 N N . ASP A 1 176 ? -7.684 -12.134 -46.275 1.00 56.56 176 ASP A N 1
ATOM 1486 C CA . ASP A 1 176 ? -7.429 -13.563 -46.516 1.00 56.56 176 ASP A CA 1
ATOM 1487 C C . ASP A 1 176 ? -8.713 -14.419 -46.554 1.00 56.56 176 ASP A C 1
ATOM 1489 O O . ASP A 1 176 ? -8.648 -15.646 -46.631 1.00 56.56 176 ASP A O 1
ATOM 1493 N N . GLY A 1 177 ? -9.890 -13.782 -46.526 1.00 46.62 177 GLY A N 1
ATOM 1494 C CA . GLY A 1 177 ? -11.194 -14.418 -46.717 1.00 46.62 177 GLY A CA 1
ATOM 1495 C C . GLY A 1 177 ? -11.427 -14.885 -48.158 1.00 46.62 177 GLY A C 1
ATOM 1496 O O . GLY A 1 177 ? -12.285 -14.346 -48.855 1.00 46.62 177 GLY A O 1
ATOM 1497 N N . LEU A 1 178 ? -10.682 -15.906 -48.585 1.00 46.38 178 LEU A N 1
ATOM 1498 C CA . LEU A 1 178 ? -11.235 -16.996 -49.390 1.00 46.38 178 LEU A CA 1
ATOM 1499 C C . LEU A 1 178 ? -12.165 -17.826 -48.486 1.00 46.38 178 LEU A C 1
ATOM 1501 O O . LEU A 1 178 ? -11.895 -17.966 -47.296 1.00 46.38 178 LEU A O 1
ATOM 1505 N N . HIS A 1 179 ? -13.264 -18.296 -49.081 1.00 41.19 179 HIS A N 1
ATOM 1506 C CA . HIS A 1 179 ? -14.359 -19.074 -48.485 1.00 41.19 179 HIS A CA 1
ATOM 1507 C C . HIS A 1 179 ? -13.994 -20.051 -47.361 1.00 41.19 179 HIS A C 1
ATOM 1509 O O . HIS A 1 179 ? -13.037 -20.836 -47.540 1.00 41.19 179 HIS A O 1
#

InterPro domains:
  IPR041527 YhcG, N-terminal [PF17761] (6-157)
  IPR053148 PD-(D/E)XK-like domain-containing protein [PTHR30547] (7-171)

Radius of gyration: 21.27 Å; chains: 1; bounding box: 55×35×72 Å

Sequence (179 aa):
MLIIVLTELRNITVQQVNMIQLLTYYAIGKWIVEVQQRGESRARYGSQVIKRLSEEMKKNFERGFSEDSLKNARKFYMTYKDRIDETVFNRFAVEKNETVFSLFEEKPPFIVSWSHYLQLMRIENEDERSFYEIESARSGWSVRTLQRQYNSSLYERLALSRDKEVQNVKEIKRCDGLH